Protein AF-A0A5C7M4L6-F1 (afdb_monomer)

Secondary structure (DSSP, 8-state):
--HHHHHHHHHHHTTSTTHHHHHHHHHT--HHHHHHHHTTSSPPPHHHHHHHHHHHHS-GGGS-GGGT-

Structure (mmCIF, N/CA/C/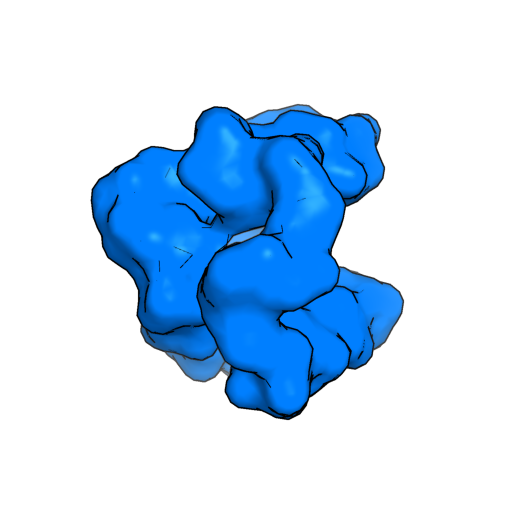O backbone):
data_AF-A0A5C7M4L6-F1
#
_entry.id   AF-A0A5C7M4L6-F1
#
loop_
_atom_site.group_PDB
_atom_site.id
_atom_site.type_symbol
_atom_site.label_atom_id
_atom_site.label_alt_id
_atom_site.label_comp_id
_atom_site.label_asym_id
_atom_site.label_entity_id
_atom_site.label_seq_id
_atom_site.pdbx_PDB_ins_code
_atom_site.Cartn_x
_atom_site.Cartn_y
_atom_site.Cartn_z
_atom_site.occupancy
_atom_site.B_iso_or_equiv
_atom_site.auth_seq_id
_atom_site.auth_comp_id
_atom_site.auth_asym_id
_atom_site.auth_atom_id
_atom_site.pdbx_PDB_model_num
ATOM 1 N N . MET A 1 1 ? -5.108 -4.611 9.381 1.00 89.88 1 MET A N 1
ATOM 2 C CA . MET A 1 1 ? -3.872 -3.842 9.146 1.00 89.88 1 MET A CA 1
ATOM 3 C C . MET A 1 1 ? -4.057 -2.450 9.722 1.00 89.88 1 MET A C 1
ATOM 5 O O . MET A 1 1 ? -5.040 -1.794 9.381 1.00 89.88 1 MET A O 1
ATOM 9 N N . THR A 1 2 ? -3.176 -2.031 10.625 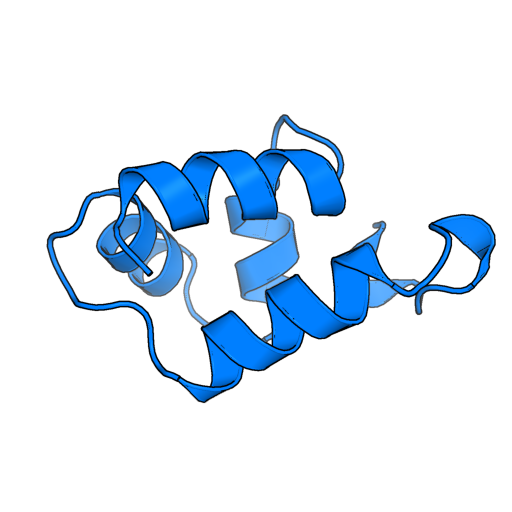1.00 96.50 2 THR A N 1
ATOM 10 C CA . THR A 1 2 ? -3.176 -0.669 11.183 1.00 96.50 2 THR A CA 1
ATOM 11 C C . THR A 1 2 ? -2.614 0.337 10.171 1.00 96.50 2 THR A C 1
ATOM 13 O O . THR A 1 2 ? -2.010 -0.044 9.168 1.00 96.50 2 THR A O 1
ATOM 16 N N . ALA A 1 3 ? -2.803 1.637 10.415 1.00 96.38 3 ALA A N 1
ATOM 17 C CA . ALA A 1 3 ? -2.253 2.680 9.546 1.00 96.38 3 ALA A CA 1
ATOM 18 C C . ALA A 1 3 ? -0.714 2.669 9.515 1.00 96.38 3 ALA A C 1
ATOM 20 O O . ALA A 1 3 ? -0.121 2.849 8.450 1.00 96.38 3 ALA A O 1
ATOM 21 N N . ASP A 1 4 ? -0.076 2.400 10.658 1.00 97.38 4 ASP A N 1
ATOM 22 C CA . ASP A 1 4 ? 1.383 2.318 10.768 1.00 97.38 4 ASP A CA 1
ATOM 23 C C . ASP A 1 4 ? 1.937 1.089 10.043 1.00 97.38 4 ASP A C 1
ATOM 25 O O . ASP A 1 4 ? 2.892 1.209 9.272 1.00 97.38 4 ASP A O 1
ATOM 29 N N . GLU A 1 5 ? 1.293 -0.073 10.206 1.00 97.56 5 GLU A N 1
ATOM 30 C CA . GLU A 1 5 ? 1.625 -1.284 9.446 1.00 97.56 5 GLU A CA 1
ATOM 31 C C . GLU A 1 5 ? 1.478 -1.045 7.944 1.00 97.56 5 GLU A C 1
ATOM 33 O O . GLU A 1 5 ? 2.379 -1.370 7.171 1.00 97.56 5 GLU A O 1
ATOM 38 N N . PHE A 1 6 ? 0.365 -0.438 7.528 1.00 97.38 6 PHE A N 1
ATOM 39 C CA . PHE A 1 6 ? 0.113 -0.120 6.129 1.00 97.38 6 PHE A CA 1
ATOM 40 C C . PHE A 1 6 ? 1.185 0.809 5.565 1.00 97.38 6 PHE A C 1
ATOM 42 O O . PHE A 1 6 ? 1.753 0.524 4.512 1.00 97.38 6 PHE A O 1
ATOM 49 N N . ARG A 1 7 ? 1.511 1.891 6.279 1.00 97.12 7 ARG A N 1
ATOM 50 C CA . ARG A 1 7 ? 2.556 2.836 5.875 1.00 97.12 7 ARG A CA 1
ATOM 51 C C . ARG A 1 7 ? 3.910 2.145 5.736 1.00 97.12 7 ARG A C 1
ATOM 53 O O . ARG A 1 7 ? 4.588 2.368 4.734 1.00 97.12 7 ARG A O 1
ATOM 60 N N . ALA A 1 8 ? 4.312 1.345 6.720 1.00 97.25 8 ALA A N 1
ATOM 61 C CA . ALA A 1 8 ? 5.602 0.664 6.709 1.00 97.25 8 ALA A CA 1
ATOM 62 C C . ALA A 1 8 ? 5.698 -0.335 5.547 1.00 97.25 8 ALA A C 1
ATOM 64 O O . ALA A 1 8 ? 6.642 -0.279 4.753 1.00 97.25 8 ALA A O 1
ATOM 65 N N . ARG A 1 9 ? 4.685 -1.195 5.398 1.00 97.06 9 ARG A N 1
ATOM 66 C CA . ARG A 1 9 ? 4.645 -2.242 4.368 1.00 97.06 9 ARG A CA 1
ATOM 67 C C . ARG A 1 9 ? 4.543 -1.649 2.968 1.00 97.06 9 ARG A C 1
ATOM 69 O O . ARG A 1 9 ? 5.379 -1.954 2.122 1.00 97.06 9 ARG A O 1
ATOM 76 N N . ALA A 1 10 ? 3.611 -0.722 2.736 1.00 95.75 10 ALA A N 1
ATOM 77 C CA . ALA A 1 10 ? 3.447 -0.071 1.437 1.00 95.75 10 ALA A CA 1
ATOM 78 C C . ALA A 1 10 ? 4.687 0.737 1.029 1.00 95.75 10 ALA A C 1
ATOM 80 O O . ALA A 1 10 ? 5.103 0.681 -0.128 1.00 95.75 10 ALA A O 1
ATOM 81 N N . SER A 1 11 ? 5.323 1.439 1.973 1.00 95.56 11 SER A N 1
ATOM 82 C CA . SER A 1 11 ? 6.590 2.129 1.715 1.00 95.56 11 SER A CA 1
ATOM 83 C C . SER A 1 11 ? 7.704 1.149 1.341 1.00 95.56 11 SER A C 1
ATOM 85 O O . SER A 1 11 ? 8.494 1.455 0.454 1.00 95.56 11 SER A O 1
ATOM 87 N N . SER A 1 12 ? 7.777 -0.018 1.984 1.00 94.19 12 SER A N 1
ATOM 88 C CA . SER A 1 12 ? 8.765 -1.051 1.650 1.00 94.19 12 SER A CA 1
ATOM 89 C C . SER A 1 12 ? 8.544 -1.607 0.240 1.00 94.19 12 SER A C 1
ATOM 91 O O . SER A 1 12 ? 9.461 -1.609 -0.584 1.00 94.19 12 SER A O 1
ATOM 93 N N . VAL A 1 13 ? 7.309 -2.005 -0.090 1.00 94.12 13 VAL A N 1
ATOM 94 C CA . VAL A 1 13 ? 7.032 -2.617 -1.396 1.00 94.12 13 VAL A CA 1
ATOM 95 C C . VAL A 1 13 ? 7.049 -1.625 -2.558 1.00 94.12 13 VAL A C 1
ATOM 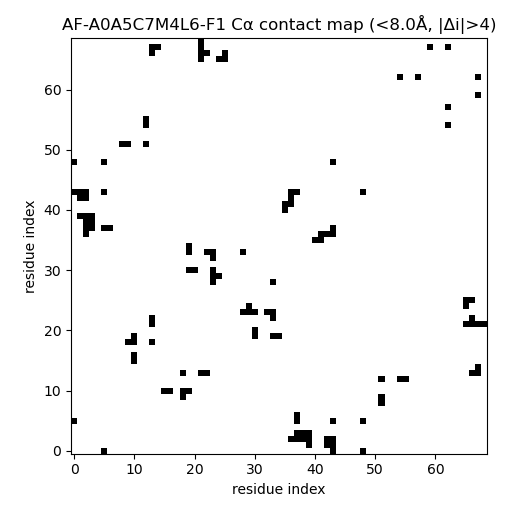97 O O . VAL A 1 13 ? 7.379 -2.029 -3.665 1.00 94.12 13 VAL A O 1
ATOM 100 N N . LEU A 1 14 ? 6.753 -0.341 -2.354 1.00 91.88 14 LEU A N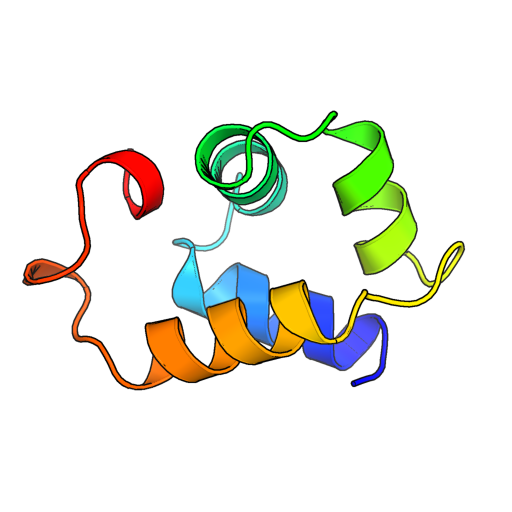 1
ATOM 101 C CA . LEU A 1 14 ? 6.652 0.654 -3.436 1.00 91.88 14 LEU A CA 1
ATOM 102 C C . LEU A 1 14 ? 7.826 1.642 -3.463 1.00 91.88 14 LEU A C 1
ATOM 104 O O . LEU A 1 14 ? 7.647 2.821 -3.786 1.00 91.88 14 LEU A O 1
ATOM 108 N N . LEU A 1 15 ? 9.031 1.159 -3.147 1.00 88.00 15 LEU A N 1
ATOM 109 C CA . LEU A 1 15 ? 10.295 1.892 -3.304 1.00 88.00 15 LEU A CA 1
ATOM 110 C C . LEU A 1 15 ? 10.411 3.173 -2.458 1.00 88.00 15 LEU A C 1
ATOM 112 O O . LEU A 1 15 ? 10.944 4.194 -2.900 1.00 88.00 15 LEU A O 1
ATOM 116 N N . GLY A 1 16 ? 9.920 3.137 -1.223 1.00 90.06 16 GLY A N 1
ATOM 117 C CA . GLY A 1 16 ? 10.134 4.190 -0.238 1.00 90.06 16 GLY A CA 1
ATOM 118 C C . GLY A 1 16 ? 9.495 5.521 -0.630 1.00 90.06 16 GLY A C 1
ATOM 119 O O . GLY A 1 16 ? 8.273 5.668 -0.674 1.00 90.06 16 GLY A O 1
ATOM 120 N N . ARG A 1 17 ? 10.324 6.544 -0.872 1.00 90.06 17 ARG A N 1
ATOM 121 C CA . ARG A 1 17 ? 9.845 7.903 -1.160 1.00 90.06 17 ARG A CA 1
ATOM 122 C C . ARG A 1 17 ? 8.928 7.896 -2.387 1.00 90.06 17 ARG A C 1
ATOM 124 O O . ARG A 1 17 ? 9.284 7.373 -3.439 1.00 90.06 1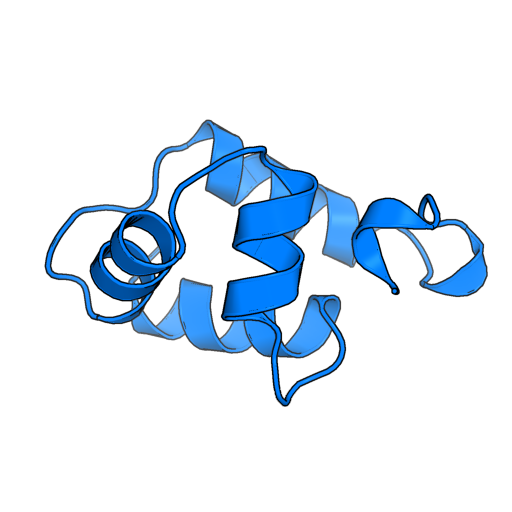7 ARG A O 1
ATOM 131 N N . GLY A 1 18 ? 7.751 8.508 -2.247 1.00 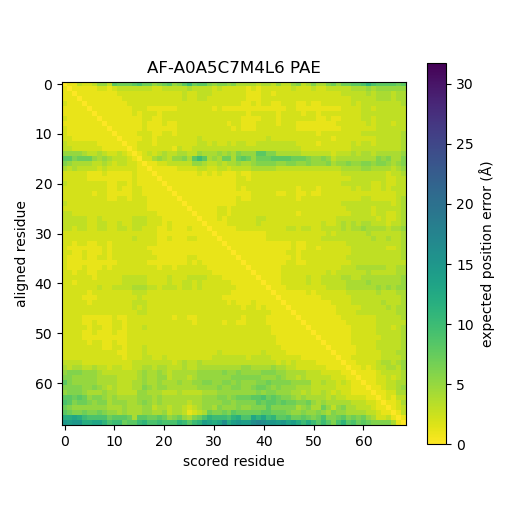92.06 18 GLY A N 1
ATOM 132 C CA . GLY A 1 18 ? 6.746 8.579 -3.313 1.00 92.06 18 GLY A CA 1
ATOM 133 C C . GLY A 1 18 ? 5.783 7.388 -3.376 1.00 92.06 18 GLY A C 1
ATOM 134 O O . GLY A 1 18 ? 4.916 7.386 -4.247 1.00 92.06 18 GLY A O 1
ATOM 135 N N . TRP A 1 19 ? 5.866 6.423 -2.449 1.00 95.06 19 TRP A N 1
ATOM 136 C CA . TRP A 1 19 ? 4.989 5.244 -2.433 1.00 95.06 19 TRP A CA 1
ATOM 137 C C . TRP A 1 19 ? 3.493 5.583 -2.499 1.00 95.06 19 TRP A C 1
ATOM 139 O O . TRP A 1 19 ? 2.745 4.897 -3.185 1.00 95.06 19 TRP A O 1
ATOM 149 N N . GLN A 1 20 ? 3.052 6.663 -1.843 1.00 96.25 20 GLN A N 1
ATOM 150 C CA . GLN A 1 20 ? 1.647 7.091 -1.858 1.00 96.25 20 GLN A CA 1
ATOM 151 C C . GLN A 1 20 ? 1.191 7.501 -3.263 1.00 96.25 20 GLN A C 1
ATOM 153 O O . GLN A 1 20 ? 0.080 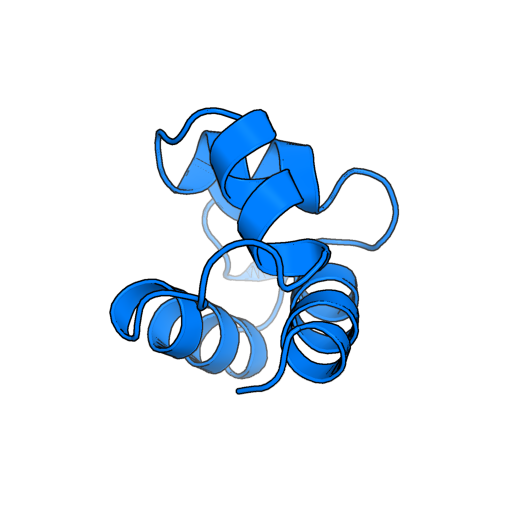7.167 -3.661 1.00 96.25 20 GLN A O 1
ATOM 158 N N . VAL A 1 21 ? 2.058 8.184 -4.023 1.00 95.38 21 VAL A N 1
ATOM 159 C CA . VAL A 1 21 ? 1.784 8.601 -5.408 1.00 95.38 21 VAL A CA 1
ATOM 160 C C . VAL A 1 21 ? 1.764 7.391 -6.340 1.00 95.38 21 VAL A C 1
ATOM 162 O O . VAL A 1 21 ? 0.881 7.283 -7.189 1.00 95.38 21 VAL A O 1
ATOM 165 N N . ARG A 1 22 ? 2.704 6.452 -6.171 1.00 93.94 22 ARG A N 1
ATOM 166 C CA . ARG A 1 22 ? 2.715 5.203 -6.950 1.00 93.94 22 ARG A CA 1
ATOM 167 C C . ARG A 1 22 ? 1.471 4.373 -6.667 1.00 93.94 22 ARG A C 1
ATOM 169 O O . ARG A 1 22 ? 0.789 3.964 -7.598 1.00 93.94 22 ARG A O 1
ATOM 176 N N . LEU A 1 23 ? 1.119 4.201 -5.393 1.00 95.19 23 LEU A N 1
ATOM 177 C CA . LEU A 1 23 ? -0.071 3.455 -4.992 1.00 95.19 23 LEU A CA 1
ATOM 178 C C . LEU A 1 23 ? -1.349 4.104 -5.527 1.00 95.19 23 LEU A C 1
ATOM 180 O O . LEU A 1 23 ? -2.217 3.407 -6.046 1.00 95.19 23 LEU A O 1
ATOM 184 N N . SER A 1 24 ? -1.460 5.432 -5.441 1.00 96.06 24 SER A N 1
ATOM 185 C CA . SER A 1 24 ? -2.634 6.144 -5.946 1.00 96.06 24 SER A CA 1
ATOM 186 C C . SER A 1 24 ? -2.777 5.975 -7.460 1.00 96.06 24 SER A C 1
ATOM 188 O O . SER A 1 24 ? -3.868 5.674 -7.938 1.00 96.06 24 SER A O 1
ATOM 190 N N . ARG A 1 25 ? -1.673 6.080 -8.213 1.00 94.25 25 ARG A N 1
ATOM 191 C CA . ARG A 1 25 ? -1.654 5.849 -9.667 1.00 94.25 25 ARG A CA 1
ATOM 192 C C . ARG A 1 25 ? -1.992 4.403 -10.024 1.00 94.25 25 ARG A C 1
ATOM 194 O O . ARG A 1 25 ? -2.872 4.180 -10.849 1.00 94.25 25 ARG A O 1
ATOM 201 N N . ALA A 1 26 ? -1.350 3.436 -9.374 1.00 93.44 26 ALA A N 1
ATOM 202 C CA . ALA A 1 26 ? -1.533 2.015 -9.651 1.00 93.44 26 ALA A CA 1
ATOM 203 C C . ALA A 1 26 ? -2.966 1.531 -9.381 1.00 93.44 26 ALA A C 1
ATOM 205 O O . ALA A 1 26 ? -3.464 0.663 -10.097 1.00 93.44 26 ALA A O 1
ATOM 206 N N . LEU A 1 27 ? -3.630 2.102 -8.369 1.00 93.81 27 LEU A N 1
ATOM 207 C CA . LEU A 1 27 ? -5.017 1.792 -8.012 1.00 93.81 27 LEU A CA 1
ATOM 208 C C . LEU A 1 27 ? -6.056 2.680 -8.716 1.00 93.81 27 LEU A C 1
ATOM 210 O O . LEU A 1 27 ? -7.253 2.466 -8.524 1.00 93.81 27 LEU A O 1
ATOM 214 N N . GLY A 1 28 ? -5.636 3.707 -9.462 1.00 94.75 28 GLY A N 1
ATOM 215 C CA . GLY A 1 28 ? -6.551 4.705 -10.026 1.00 94.75 28 GLY A CA 1
ATOM 216 C C . GLY A 1 28 ? -7.337 5.480 -8.957 1.00 94.75 28 GLY A C 1
ATOM 217 O O . GLY A 1 28 ? -8.510 5.798 -9.151 1.00 94.75 28 GLY A O 1
ATOM 218 N N . LYS A 1 29 ? -6.725 5.745 -7.797 1.00 95.62 29 LYS A N 1
ATOM 219 C CA . LYS A 1 29 ? -7.328 6.481 -6.672 1.00 95.62 29 LYS A CA 1
ATOM 220 C C . LYS A 1 29 ? -6.706 7.868 -6.535 1.00 95.62 29 LYS A C 1
ATOM 222 O O . LYS A 1 29 ? -5.578 8.108 -6.959 1.00 95.62 29 LYS A O 1
ATOM 227 N N . ASN A 1 30 ? -7.426 8.785 -5.890 1.00 97.00 30 ASN A N 1
ATOM 228 C CA . ASN A 1 30 ? -6.866 10.082 -5.523 1.00 97.00 30 ASN A CA 1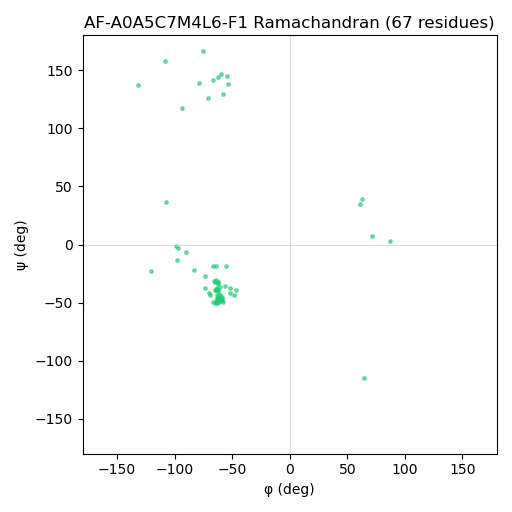
ATOM 229 C C . ASN A 1 30 ? -5.755 9.892 -4.468 1.00 97.00 30 ASN A C 1
ATOM 231 O O . ASN A 1 30 ? -5.877 9.065 -3.560 1.00 97.00 30 ASN A O 1
ATOM 235 N N . TYR A 1 31 ? -4.679 10.671 -4.578 1.00 97.00 31 TYR A N 1
ATOM 236 C CA . TYR A 1 31 ? -3.601 10.723 -3.591 1.00 97.00 31 TYR A CA 1
ATOM 237 C C . TYR A 1 31 ? -4.118 10.963 -2.166 1.00 97.00 31 TYR A C 1
ATOM 239 O O . TYR A 1 31 ? -3.678 10.291 -1.231 1.00 97.00 31 TYR A O 1
ATOM 247 N N . ASP A 1 32 ? -5.091 11.861 -1.991 1.00 98.06 32 ASP A N 1
ATOM 248 C CA . ASP A 1 32 ? -5.648 12.176 -0.672 1.00 98.06 32 ASP A CA 1
ATOM 249 C C . ASP A 1 32 ? -6.364 10.979 -0.042 1.00 98.06 32 ASP A C 1
ATOM 251 O O . ASP A 1 32 ? -6.332 10.805 1.177 1.00 98.06 32 ASP A O 1
ATOM 255 N N . THR A 1 33 ? -6.943 10.097 -0.860 1.00 97.88 33 THR A N 1
ATOM 256 C CA . THR A 1 33 ? -7.516 8.835 -0.385 1.00 97.88 33 THR A CA 1
ATOM 257 C C . THR A 1 33 ? -6.434 7.961 0.252 1.00 97.88 33 THR A C 1
ATOM 259 O O . THR A 1 33 ? -6.585 7.527 1.393 1.00 97.88 33 THR A O 1
ATOM 262 N N . VAL A 1 34 ? -5.304 7.774 -0.436 1.00 97.62 34 VAL A N 1
ATOM 263 C CA . VAL A 1 34 ? -4.168 6.988 0.077 1.00 97.62 34 VAL A CA 1
ATOM 264 C C . VAL A 1 34 ? -3.548 7.647 1.311 1.00 97.62 34 VAL A C 1
ATOM 266 O O . VAL A 1 34 ? -3.207 6.973 2.288 1.00 97.62 34 VAL A O 1
ATOM 269 N N . ARG A 1 35 ? -3.443 8.979 1.311 1.00 97.75 35 ARG A N 1
ATOM 270 C CA . ARG A 1 35 ? -2.966 9.753 2.460 1.00 97.75 35 ARG A CA 1
ATOM 271 C C . ARG A 1 35 ? -3.858 9.546 3.687 1.00 97.75 35 ARG A C 1
ATOM 273 O O . ARG A 1 35 ? -3.336 9.342 4.787 1.00 97.75 35 ARG A O 1
ATOM 280 N N . ASN A 1 36 ? -5.177 9.554 3.516 1.00 98.19 36 ASN A N 1
ATOM 281 C CA . ASN A 1 36 ? -6.131 9.323 4.602 1.00 98.19 36 ASN A CA 1
ATOM 282 C C . ASN A 1 36 ? -6.007 7.911 5.194 1.00 98.19 36 ASN A C 1
ATOM 284 O O . ASN A 1 36 ? -6.043 7.776 6.416 1.00 98.19 36 ASN A O 1
ATOM 288 N N . TRP A 1 37 ? -5.758 6.892 4.367 1.00 98.06 37 TRP A N 1
ATOM 289 C CA . TRP A 1 37 ? -5.448 5.538 4.844 1.00 98.06 37 TRP A CA 1
ATOM 290 C C . TRP A 1 37 ? -4.153 5.496 5.657 1.00 98.06 37 TRP A C 1
ATOM 292 O O . TRP A 1 37 ? -4.128 5.023 6.789 1.00 98.06 37 TRP A O 1
ATOM 302 N N . SER A 1 38 ? -3.077 6.069 5.113 1.00 97.12 38 SER A N 1
ATOM 303 C CA . SER A 1 38 ? -1.753 6.063 5.754 1.00 97.12 38 SER A CA 1
ATOM 304 C C . SER A 1 38 ? -1.663 6.877 7.047 1.00 97.12 38 SER A C 1
ATOM 306 O O . SER A 1 38 ? -0.723 6.706 7.813 1.00 97.12 38 SER A O 1
ATOM 308 N N . SER A 1 39 ? -2.617 7.783 7.272 1.00 97.25 39 SER A N 1
ATOM 309 C CA . SER A 1 39 ? -2.726 8.585 8.495 1.00 97.25 39 SER A CA 1
ATOM 310 C C . SER A 1 39 ? -3.739 8.019 9.488 1.00 97.25 39 SER A C 1
ATOM 312 O O . SER A 1 39 ? -3.940 8.613 10.543 1.00 97.25 39 SER A O 1
ATOM 314 N N . GLY A 1 40 ? -4.410 6.913 9.150 1.00 97.69 40 GLY A N 1
ATOM 315 C CA . GLY A 1 40 ? -5.431 6.295 9.995 1.00 97.69 40 GLY A CA 1
ATOM 316 C C . GLY A 1 40 ? -6.737 7.081 10.098 1.00 97.69 40 GLY A C 1
ATOM 317 O O . GLY A 1 40 ? -7.610 6.694 10.866 1.00 97.69 40 GLY A O 1
ATOM 318 N N . ARG A 1 41 ? -6.909 8.156 9.316 1.00 97.38 41 ARG A N 1
ATOM 319 C CA . ARG A 1 41 ? -8.169 8.921 9.263 1.00 97.38 41 ARG A CA 1
ATOM 320 C C . ARG A 1 41 ? -9.318 8.094 8.701 1.00 97.38 41 ARG A C 1
ATOM 322 O O . ARG A 1 41 ? -10.468 8.309 9.065 1.00 97.38 41 ARG A O 1
ATOM 329 N N . VAL A 1 42 ? -8.999 7.189 7.780 1.00 97.00 42 VAL A N 1
ATOM 330 C CA . VAL A 1 42 ? -9.934 6.246 7.164 1.00 97.00 42 VAL A CA 1
ATOM 331 C C . VAL A 1 42 ? -9.283 4.864 7.212 1.00 97.00 42 VAL A C 1
ATOM 333 O O . VAL A 1 42 ? -8.086 4.771 6.929 1.00 97.00 42 VAL A O 1
ATOM 336 N N . PRO A 1 43 ? -10.022 3.793 7.549 1.00 97.44 43 PRO A N 1
ATOM 337 C CA . PRO A 1 43 ? -9.476 2.442 7.512 1.00 97.44 43 PRO A CA 1
ATOM 338 C C . PRO A 1 43 ? -9.002 2.066 6.101 1.00 97.44 43 PRO A C 1
ATOM 340 O O . PRO A 1 43 ? -9.580 2.486 5.097 1.00 97.44 43 PRO A O 1
ATOM 343 N N . VAL A 1 44 ? -7.945 1.256 6.032 1.00 97.69 44 VAL A N 1
ATOM 344 C CA . VAL A 1 44 ? -7.441 0.702 4.769 1.00 97.69 44 VAL A CA 1
ATOM 345 C C . VAL A 1 44 ? -8.446 -0.343 4.263 1.00 97.69 44 VAL A C 1
ATOM 347 O O . VAL A 1 44 ? -8.763 -1.265 5.019 1.00 97.69 44 VAL A O 1
ATOM 350 N N . PRO A 1 45 ? -8.944 -0.245 3.018 1.00 97.56 45 PRO A N 1
ATOM 351 C CA . PRO A 1 45 ? -9.860 -1.243 2.476 1.00 97.56 45 PRO A CA 1
ATOM 352 C C . PRO A 1 45 ? -9.208 -2.638 2.379 1.00 97.56 45 PRO A C 1
ATOM 354 O O . PRO A 1 45 ? -8.018 -2.720 2.051 1.00 97.56 45 PRO A O 1
ATOM 357 N N . PRO A 1 46 ? -9.947 -3.738 2.622 1.00 97.31 46 PRO A N 1
ATOM 358 C CA . PRO A 1 46 ? -9.400 -5.098 2.567 1.00 97.31 46 PRO A CA 1
ATOM 359 C C . PRO A 1 46 ? -8.736 -5.456 1.231 1.00 97.31 46 PRO A C 1
ATOM 361 O O . PRO A 1 46 ? -7.708 -6.128 1.207 1.00 97.31 46 PRO A O 1
ATOM 364 N N . GLU A 1 47 ? -9.265 -4.967 0.112 1.00 96.38 47 GLU A N 1
ATOM 365 C CA . GLU A 1 47 ? -8.684 -5.189 -1.213 1.00 96.38 47 GLU A CA 1
ATOM 366 C C . GLU A 1 47 ? -7.313 -4.515 -1.374 1.00 96.38 47 GLU A C 1
ATOM 368 O O . GLU A 1 47 ? -6.434 -5.041 -2.053 1.00 96.38 47 GLU A O 1
ATOM 373 N N . VAL A 1 48 ? -7.091 -3.381 -0.704 1.00 97.00 48 VAL A N 1
ATOM 374 C CA . VAL A 1 48 ? -5.793 -2.694 -0.702 1.00 97.00 48 VAL A CA 1
ATOM 375 C C . VAL A 1 48 ? -4.796 -3.456 0.167 1.00 97.00 48 VAL A C 1
ATOM 377 O O . VAL A 1 48 ? -3.632 -3.575 -0.208 1.00 97.00 48 VAL A O 1
ATOM 380 N N . VAL A 1 49 ? -5.250 -4.022 1.289 1.00 97.56 49 VAL A N 1
ATOM 381 C CA . VAL A 1 49 ? -4.437 -4.916 2.128 1.00 97.56 49 VAL A CA 1
ATOM 382 C C . VAL A 1 49 ? -3.955 -6.122 1.318 1.00 97.56 49 VAL A C 1
ATOM 384 O O . VAL A 1 49 ? -2.750 -6.371 1.272 1.00 97.56 49 VAL A O 1
ATOM 387 N N . ALA A 1 50 ? -4.866 -6.792 0.606 1.00 96.88 50 ALA A N 1
ATOM 388 C CA . ALA A 1 50 ? -4.538 -7.942 -0.235 1.00 96.88 50 ALA A CA 1
ATOM 389 C C . ALA A 1 50 ? -3.537 -7.590 -1.351 1.00 96.88 50 ALA A C 1
ATOM 391 O O . ALA A 1 50 ? -2.644 -8.377 -1.660 1.00 96.88 50 ALA A O 1
ATOM 392 N N . VAL A 1 51 ? -3.637 -6.391 -1.937 1.00 94.88 51 VAL A N 1
ATOM 393 C CA . VAL A 1 51 ? -2.655 -5.899 -2.918 1.00 94.88 51 VAL A CA 1
ATOM 394 C C . VAL A 1 51 ? -1.263 -5.761 -2.301 1.00 94.88 51 VAL A C 1
ATOM 396 O O . VAL A 1 51 ? -0.289 -6.180 -2.925 1.00 94.88 51 VAL A O 1
ATOM 399 N N . ILE A 1 52 ? -1.142 -5.185 -1.101 1.00 96.06 52 ILE A N 1
ATOM 400 C CA . ILE A 1 52 ? 0.161 -5.045 -0.432 1.00 96.06 52 ILE A CA 1
ATOM 401 C C . ILE A 1 52 ? 0.756 -6.421 -0.124 1.00 96.06 52 ILE A C 1
ATOM 403 O O . ILE A 1 52 ? 1.917 -6.657 -0.452 1.00 96.06 52 ILE A O 1
ATOM 407 N N . GLU A 1 53 ? -0.044 -7.339 0.418 1.00 96.12 53 GLU A N 1
ATOM 408 C CA . GLU A 1 53 ? 0.368 -8.723 0.694 1.00 96.12 53 GLU A CA 1
ATOM 409 C C . GLU A 1 53 ? 0.829 -9.450 -0.571 1.00 96.12 53 GLU A C 1
ATOM 411 O O . GLU A 1 53 ? 1.893 -10.066 -0.586 1.00 96.12 53 GLU A O 1
ATOM 416 N N . PHE A 1 54 ? 0.088 -9.316 -1.671 1.00 94.19 54 PHE A N 1
ATOM 417 C CA . PHE A 1 54 ? 0.502 -9.868 -2.955 1.00 94.19 54 PHE A CA 1
ATOM 418 C C . PHE A 1 54 ? 1.847 -9.288 -3.407 1.00 94.19 54 PHE A C 1
ATOM 420 O O . PHE A 1 54 ? 2.753 -10.040 -3.768 1.00 94.19 54 PHE A O 1
ATOM 427 N N . LEU A 1 55 ? 2.021 -7.965 -3.351 1.00 93.00 55 LEU A N 1
ATOM 428 C CA . LEU A 1 55 ? 3.264 -7.325 -3.783 1.00 93.00 55 LEU A CA 1
ATOM 429 C C . LEU A 1 55 ? 4.475 -7.760 -2.948 1.00 93.00 55 LEU A C 1
ATOM 431 O O . LEU A 1 55 ? 5.562 -7.870 -3.509 1.00 93.00 55 LEU A O 1
ATOM 435 N N . GLU A 1 56 ? 4.316 -8.054 -1.659 1.00 94.31 56 GLU A N 1
ATOM 436 C CA . GLU A 1 56 ? 5.395 -8.606 -0.824 1.00 94.31 56 GLU A CA 1
ATOM 437 C C . GLU A 1 56 ? 5.881 -9.974 -1.316 1.00 94.31 56 GLU A C 1
ATOM 439 O O . GLU A 1 56 ? 7.069 -10.273 -1.211 1.00 94.31 56 GLU A O 1
ATOM 444 N N . THR A 1 57 ? 4.989 -10.776 -1.903 1.00 95.00 57 THR A N 1
ATOM 445 C CA . THR A 1 57 ? 5.332 -12.097 -2.460 1.00 95.00 57 THR A CA 1
ATOM 446 C C . THR A 1 57 ? 5.916 -12.029 -3.871 1.00 95.00 57 THR A C 1
ATOM 448 O O . THR A 1 57 ? 6.610 -12.953 -4.291 1.00 95.00 57 THR A O 1
ATOM 451 N N . VAL A 1 58 ? 5.660 -10.945 -4.615 1.00 91.75 58 VAL A N 1
ATOM 452 C CA . VAL A 1 58 ? 6.128 -10.788 -5.998 1.00 91.75 58 VAL A CA 1
ATOM 453 C C . VAL A 1 58 ? 7.461 -10.040 -6.020 1.00 91.75 58 VAL A C 1
ATOM 455 O O . VAL A 1 58 ? 7.499 -8.856 -5.658 1.00 91.75 58 VAL A O 1
ATOM 458 N N . PRO A 1 59 ? 8.553 -10.661 -6.506 1.00 89.38 59 PRO A N 1
ATOM 459 C CA . PRO A 1 59 ? 9.831 -9.986 -6.689 1.00 89.38 59 PRO A CA 1
ATOM 460 C C . PRO A 1 59 ? 9.685 -8.721 -7.533 1.00 89.38 59 PRO A C 1
ATOM 462 O O . PRO A 1 59 ? 9.010 -8.728 -8.562 1.00 89.38 59 PRO A O 1
ATOM 465 N N . HIS A 1 60 ? 10.361 -7.644 -7.131 1.00 85.88 60 HIS A N 1
ATOM 466 C CA . HIS A 1 60 ? 10.277 -6.346 -7.804 1.00 85.88 60 HIS A CA 1
ATOM 467 C C . HIS A 1 60 ? 10.443 -6.404 -9.340 1.00 85.88 60 HIS A C 1
ATOM 469 O O . HIS A 1 60 ? 9.639 -5.774 -10.025 1.00 85.88 60 HIS A O 1
ATOM 475 N N . PRO A 1 61 ? 11.394 -7.175 -9.915 1.00 87.50 61 PRO A N 1
ATOM 476 C CA . PRO A 1 61 ? 11.565 -7.260 -11.372 1.00 87.50 61 PRO A CA 1
ATOM 477 C C . PRO A 1 61 ? 10.374 -7.866 -12.127 1.00 87.50 61 PRO A C 1
ATOM 479 O O . PRO A 1 61 ? 10.276 -7.701 -13.337 1.00 87.50 61 PRO A O 1
ATOM 482 N N . LEU A 1 62 ? 9.485 -8.583 -11.432 1.00 88.88 62 LEU A N 1
ATOM 483 C CA . LEU A 1 62 ? 8.316 -9.246 -12.017 1.00 88.88 62 LEU A CA 1
ATOM 484 C C . LEU A 1 62 ? 7.032 -8.421 -11.872 1.00 88.88 62 LEU A C 1
ATOM 486 O O . LEU A 1 62 ? 5.968 -8.832 -12.337 1.00 88.88 62 LEU A O 1
ATOM 490 N N . ARG A 1 63 ? 7.099 -7.267 -11.203 1.00 87.50 63 ARG A N 1
ATOM 491 C CA . ARG A 1 63 ? 5.929 -6.417 -10.995 1.00 87.50 63 ARG A CA 1
ATOM 492 C C . ARG A 1 63 ? 5.642 -5.608 -12.262 1.00 87.50 63 ARG A C 1
ATOM 494 O O . ARG A 1 63 ? 6.570 -5.076 -12.865 1.00 87.50 63 ARG A O 1
ATOM 501 N N . PRO A 1 64 ? 4.364 -5.456 -12.653 1.00 85.38 64 PRO A N 1
ATOM 502 C CA . PRO A 1 64 ? 3.994 -4.575 -13.756 1.00 85.38 64 PRO A CA 1
ATOM 503 C C . PRO A 1 64 ? 4.523 -3.147 -13.563 1.00 85.38 64 PRO A C 1
ATOM 505 O O . PRO A 1 64 ? 4.483 -2.637 -12.442 1.00 85.38 64 PRO A O 1
ATOM 508 N N . ALA A 1 65 ? 4.907 -2.481 -14.660 1.00 83.81 65 ALA A N 1
ATOM 509 C CA . ALA A 1 65 ? 5.477 -1.125 -14.672 1.00 83.81 65 ALA A CA 1
ATOM 510 C C . ALA A 1 65 ? 4.701 -0.118 -13.799 1.00 83.81 65 ALA A C 1
ATOM 512 O O . ALA A 1 65 ? 5.291 0.638 -13.035 1.00 83.81 65 ALA A O 1
ATOM 513 N N . ARG A 1 66 ? 3.361 -0.206 -13.797 1.00 82.81 66 ARG A N 1
ATOM 514 C CA . ARG A 1 66 ? 2.472 0.645 -12.981 1.00 82.81 66 ARG A CA 1
ATOM 515 C C . ARG A 1 66 ? 2.754 0.641 -11.470 1.00 82.81 66 ARG A C 1
ATOM 517 O O . ARG A 1 66 ? 2.252 1.515 -10.775 1.00 82.81 66 ARG A O 1
ATOM 524 N N . TRP A 1 67 ? 3.471 -0.355 -10.949 1.00 80.31 67 TRP A N 1
ATOM 525 C CA . TRP A 1 67 ? 3.817 -0.473 -9.526 1.00 80.31 67 TRP A CA 1
ATOM 526 C C . TRP A 1 6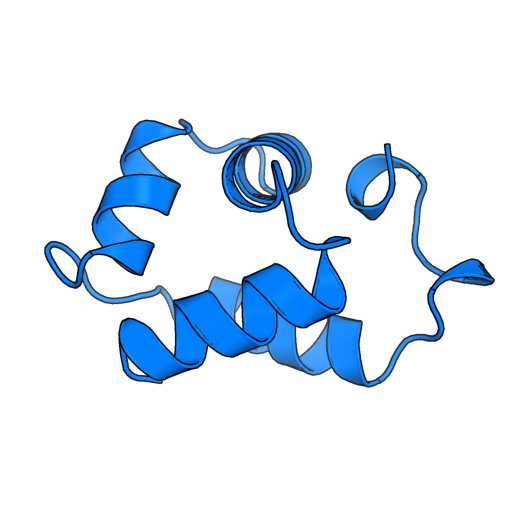7 ? 5.220 0.038 -9.190 1.00 80.31 67 TRP A C 1
ATOM 528 O O . TRP A 1 67 ? 5.541 0.187 -8.011 1.00 80.31 67 TRP A O 1
ATOM 538 N N . VAL A 1 68 ? 6.054 0.263 -10.204 1.00 72.31 68 VAL A N 1
ATOM 539 C CA . VAL A 1 68 ? 7.490 0.532 -10.057 1.00 72.31 68 VAL A CA 1
ATOM 540 C C . VAL A 1 68 ? 7.903 1.894 -10.628 1.00 72.31 68 VAL A C 1
ATOM 542 O O . VAL A 1 68 ? 8.889 2.457 -10.153 1.00 72.31 68 VAL A O 1
ATOM 545 N N . GLU A 1 69 ? 7.123 2.455 -11.559 1.00 66.12 69 GLU A N 1
ATOM 546 C CA . GLU A 1 69 ? 7.326 3.777 -12.187 1.00 66.12 69 GLU A CA 1
ATOM 547 C C . GLU A 1 69 ? 6.582 4.928 -11.479 1.00 66.12 69 GLU A C 1
ATOM 549 O O . GLU A 1 69 ? 5.395 4.781 -11.099 1.00 66.12 69 GLU A O 1
#

Solvent-accessible surface area (backbone atoms only — not comparable to full-atom values): 3941 Å² total; per-residue (Å²): 126,54,28,66,56,46,41,54,52,44,25,64,69,36,67,42,83,60,19,56,56,30,50,13,60,58,68,74,46,58,50,67,60,46,50,32,23,49,68,53,77,37,82,68,54,69,72,59,52,52,49,50,57,51,47,70,75,48,58,75,92,77,51,61,63,58,62,79,99

Sequence (69 aa):
MTADEFRARASSVLLGRGWQVRLSRALGKNYDTVRNWSSGRVPVPPEVVAVIEFLETVPHPLRPARWVE

Mean predicted aligned error: 2.64 Å

Nearest PDB structures (foldseek):
  1s4k-assembly1_B  TM=7.730E-01  e=5.650E-01  Salmonella enterica subsp. enterica serovar Typhimurium str. LT2
  3omt-assembly1_B  TM=7.007E-01  e=8.960E-01  Cytophaga hutchinsonii ATCC 33406
  3g5g-assembly5_J  TM=6.545E-01  e=3.184E+00  Enterobacter sp. RFL1396
  4i6u-assembly2_C  TM=6.164E-01  e=6.004E+00  Enterobacter sp. RFL1396
  4iwr-assembly1_B  TM=6.182E-01  e=7.560E+00  Enterobacter sp. RFL1396

Foldseek 3Di:
DALCVCLVLQCVLQVHPCSLVLLCQLVVHDSVVSVCCNVRVDPDDPVSVVVSVVSVVDPPVRDPPSRHD

pLDDT: mean 93.52, std 5.87, range [66.12, 98.19]

Radius of gyration: 10.93 Å; Cα contacts (8 Å, |Δi|>4): 66; chains: 1; bounding box: 22×24×26 Å